Protein AF-E0A205-F1 (afdb_monomer_lite)

pLDDT: mean 87.09, std 11.95, range [38.0, 97.12]

Foldseek 3Di:
DDDQAADADDDPDQLVVVCVVVVHDSVVSCVRHDDDPVVVVVVLLVLLVQLQVCVVVPDDLVVNCVVSVHDSVVSVVSPVVVVVVVVVVVVVVVVVDVVVDD

Organism: Salmonella enteritidis (NCBI:txid149539)

Radius of gyration: 19.98 Å; chains: 1; bounding box: 43×46×45 Å

Secondary structure (DSSP, 8-state):
-----------SS-HHHHHHHHTS-HHHHHHHHPPPHHHHHHHHHHHHHHHHHHHHTT--HHHHHHHHTS-HHHHHHHHHHHHHHHHHHHHHHHHHHHHT--

Structure (mmCIF, N/CA/C/O backbone):
data_AF-E0A205-F1
#
_entry.id   AF-E0A205-F1
#
loop_
_atom_site.group_PDB
_atom_site.id
_atom_site.type_symbol
_atom_site.label_atom_id
_atom_site.label_alt_id
_atom_site.label_comp_id
_atom_site.label_asym_id
_atom_site.label_entity_id
_atom_site.label_seq_id
_atom_site.pdbx_PDB_ins_code
_atom_site.Cartn_x
_atom_site.Cartn_y
_atom_site.Cartn_z
_atom_site.occupancy
_atom_site.B_iso_or_equiv
_atom_site.auth_seq_id
_atom_site.auth_comp_id
_atom_site.auth_asym_id
_atom_site.auth_atom_id
_atom_site.pdbx_PDB_model_num
ATOM 1 N N . MET 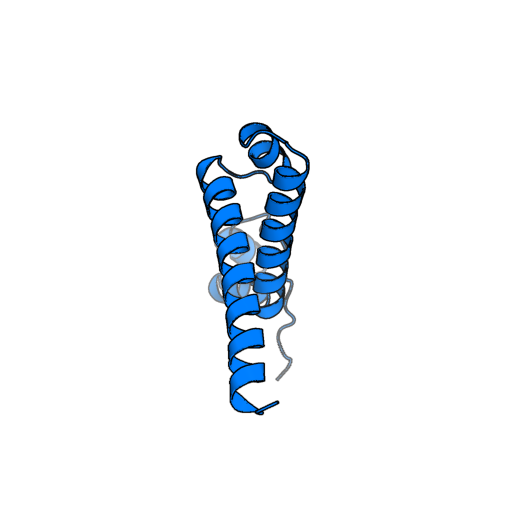A 1 1 ? -30.861 -12.572 13.475 1.00 38.00 1 MET A N 1
ATOM 2 C CA . MET A 1 1 ? -29.817 -11.629 13.937 1.00 38.00 1 MET A CA 1
ATOM 3 C C . MET A 1 1 ? -29.420 -10.754 12.764 1.00 38.00 1 MET A C 1
ATOM 5 O O . MET A 1 1 ? -28.898 -11.286 11.795 1.00 38.00 1 MET A O 1
ATOM 9 N N . SER A 1 2 ? -29.739 -9.458 12.802 1.00 44.38 2 SER A N 1
ATOM 10 C CA . SER A 1 2 ? -29.378 -8.536 11.719 1.00 44.38 2 SER A CA 1
ATOM 11 C C . SER A 1 2 ? -27.853 -8.431 11.635 1.00 44.38 2 SER A C 1
ATOM 13 O O . SER A 1 2 ? -27.194 -8.074 12.615 1.00 44.38 2 SER A O 1
ATOM 15 N N . GLY A 1 3 ? -27.286 -8.846 10.503 1.00 55.94 3 GLY A N 1
ATOM 16 C CA . GLY A 1 3 ? -25.855 -8.766 10.250 1.00 55.94 3 GLY A CA 1
ATOM 17 C C . GLY A 1 3 ? -25.427 -7.304 10.206 1.00 55.94 3 GLY A C 1
ATOM 18 O O . GLY A 1 3 ? -25.939 -6.524 9.411 1.00 55.94 3 GLY A O 1
ATOM 19 N N . ASN A 1 4 ? -24.491 -6.918 11.070 1.00 63.12 4 ASN A N 1
ATOM 20 C CA . ASN A 1 4 ? -23.915 -5.578 11.034 1.00 63.12 4 ASN A CA 1
ATOM 21 C C . ASN A 1 4 ? -23.234 -5.337 9.675 1.00 63.12 4 ASN A C 1
ATOM 23 O O . ASN A 1 4 ? -22.240 -5.996 9.363 1.00 63.12 4 ASN A O 1
ATOM 27 N N . GLN A 1 5 ? -23.750 -4.385 8.897 1.00 64.00 5 GLN A N 1
ATOM 28 C CA . GLN A 1 5 ? -23.198 -4.004 7.596 1.00 64.00 5 GLN A CA 1
ATOM 29 C C . GLN A 1 5 ? -21.823 -3.337 7.755 1.00 64.00 5 GLN A C 1
ATOM 31 O O . GLN A 1 5 ? -21.637 -2.469 8.611 1.00 64.00 5 GLN A O 1
ATOM 36 N N . LYS A 1 6 ? -20.844 -3.748 6.939 1.00 67.75 6 LYS A N 1
ATOM 37 C CA . LYS A 1 6 ? -19.498 -3.155 6.926 1.00 67.75 6 LYS A CA 1
ATOM 38 C C . LYS A 1 6 ? -19.513 -1.820 6.185 1.00 67.75 6 LYS A C 1
ATOM 40 O O . LYS A 1 6 ? -20.161 -1.679 5.156 1.00 67.75 6 LYS A O 1
ATOM 45 N N . ILE A 1 7 ? -18.765 -0.853 6.705 1.00 68.25 7 ILE A N 1
ATOM 46 C CA . ILE A 1 7 ? -18.539 0.458 6.090 1.00 68.25 7 ILE A CA 1
ATOM 47 C C . ILE A 1 7 ? -17.033 0.553 5.862 1.00 68.25 7 ILE A C 1
ATOM 49 O O . ILE A 1 7 ? -16.306 1.178 6.637 1.00 68.25 7 ILE A O 1
ATOM 53 N N . ALA A 1 8 ? -16.544 -0.149 4.843 1.00 63.12 8 ALA A N 1
ATOM 54 C CA . ALA A 1 8 ? -15.125 -0.169 4.534 1.00 63.12 8 ALA A CA 1
ATOM 55 C C . ALA A 1 8 ? -14.705 1.176 3.918 1.00 63.12 8 ALA A C 1
ATOM 57 O O . ALA A 1 8 ? -15.026 1.488 2.775 1.00 63.12 8 ALA A O 1
ATOM 58 N N . ARG A 1 9 ? -14.005 2.006 4.697 1.00 68.25 9 ARG A N 1
ATOM 59 C CA . ARG A 1 9 ? -13.531 3.339 4.284 1.00 68.25 9 ARG A CA 1
ATOM 60 C C . ARG A 1 9 ? -12.176 3.658 4.897 1.00 68.25 9 ARG A C 1
ATOM 62 O O . ARG A 1 9 ? -11.832 3.134 5.959 1.00 68.25 9 ARG A O 1
ATOM 69 N N . GLU A 1 10 ? -11.428 4.563 4.269 1.00 66.56 10 GLU A N 1
ATOM 70 C CA . GLU A 1 10 ? -10.248 5.145 4.910 1.00 66.56 10 GLU A CA 1
ATOM 71 C C . GLU A 1 10 ? -10.649 5.886 6.197 1.00 66.56 10 GLU A C 1
ATOM 73 O O . GLU A 1 10 ? -11.726 6.488 6.313 1.00 66.56 10 GLU A O 1
ATOM 78 N N . ARG A 1 11 ? -9.810 5.737 7.228 1.00 71.75 11 ARG A N 1
ATOM 79 C CA . ARG A 1 11 ? -10.119 6.184 8.587 1.00 71.75 11 ARG A CA 1
ATOM 80 C C . ARG A 1 11 ? -9.841 7.674 8.705 1.00 71.75 11 ARG A C 1
ATOM 82 O O . ARG A 1 11 ? -8.702 8.070 8.901 1.00 71.75 11 ARG A O 1
ATOM 89 N N . ASN A 1 12 ? -10.900 8.473 8.685 1.00 81.94 12 ASN A N 1
ATOM 90 C CA . ASN A 1 12 ? -10.786 9.921 8.894 1.00 81.94 12 ASN A CA 1
ATOM 91 C C . ASN A 1 12 ? -10.661 10.303 10.380 1.00 81.94 12 ASN A C 1
ATOM 93 O O . ASN A 1 12 ? -10.397 11.454 10.697 1.00 81.94 12 ASN A O 1
ATOM 97 N N . MET A 1 13 ? -10.912 9.362 11.294 1.00 86.81 13 MET A N 1
ATOM 98 C CA . MET A 1 13 ? -10.843 9.570 12.743 1.00 86.81 13 MET A CA 1
ATOM 99 C C . MET A 1 13 ? -10.446 8.278 13.458 1.00 86.81 13 MET A C 1
ATOM 101 O O . MET A 1 13 ? -10.559 7.167 12.912 1.00 86.81 13 MET A O 1
ATOM 105 N N . THR A 1 14 ? -9.995 8.398 14.703 1.00 90.31 14 THR A N 1
ATOM 106 C CA . THR A 1 14 ? -9.600 7.234 15.498 1.00 90.31 14 THR A CA 1
ATOM 107 C C . THR A 1 14 ? -10.818 6.394 15.901 1.00 90.31 14 THR A C 1
ATOM 109 O O . THR A 1 14 ? -11.955 6.862 15.958 1.00 90.31 14 THR A O 1
ATOM 112 N N . ALA A 1 15 ? -10.601 5.113 16.234 1.00 90.31 15 ALA A N 1
ATOM 113 C CA . ALA A 1 15 ? -11.700 4.263 16.718 1.00 90.31 15 ALA A CA 1
ATOM 114 C C . ALA A 1 15 ? -12.280 4.746 18.054 1.00 90.31 15 ALA A C 1
ATOM 116 O O . ALA A 1 15 ? -13.443 4.467 18.324 1.00 90.31 15 ALA A O 1
ATOM 117 N N . ARG A 1 16 ? -11.484 5.422 18.895 1.00 91.56 16 ARG A N 1
ATOM 118 C CA . ARG A 1 16 ? -11.949 5.949 20.187 1.00 91.56 16 ARG A CA 1
ATOM 119 C C . ARG A 1 16 ? -12.876 7.146 19.991 1.00 91.56 16 ARG A C 1
ATOM 121 O O . ARG A 1 16 ? -13.909 7.215 20.643 1.00 91.56 16 ARG A O 1
ATOM 128 N N . GLU A 1 17 ? -12.544 8.046 19.073 1.00 92.12 17 GLU A N 1
ATOM 129 C CA . GLU A 1 17 ? -13.396 9.195 18.739 1.00 92.12 17 GLU A CA 1
ATOM 130 C C . GLU A 1 17 ? -14.692 8.749 18.064 1.00 92.12 17 GLU A C 1
ATOM 132 O O . GLU A 1 17 ? -15.777 9.136 18.491 1.00 92.12 17 GLU A O 1
ATOM 137 N N . ALA A 1 18 ? -14.595 7.855 17.075 1.00 90.19 18 ALA A N 1
ATOM 138 C CA . ALA A 1 18 ? -15.767 7.272 16.431 1.00 90.19 18 ALA A CA 1
ATOM 139 C C . ALA A 1 18 ? -16.663 6.538 17.443 1.00 90.19 18 ALA A C 1
ATOM 141 O O . ALA A 1 18 ? -17.879 6.687 17.416 1.00 90.19 18 ALA A O 1
ATOM 142 N N . ALA A 1 19 ? -16.076 5.789 18.380 1.00 92.50 19 ALA A N 1
ATOM 143 C CA . ALA A 1 19 ? -16.821 5.125 19.447 1.00 92.50 19 ALA A CA 1
ATOM 144 C C . ALA A 1 19 ? -17.649 6.111 20.286 1.00 92.50 19 ALA A C 1
ATOM 146 O O . ALA A 1 19 ? -18.834 5.862 20.504 1.0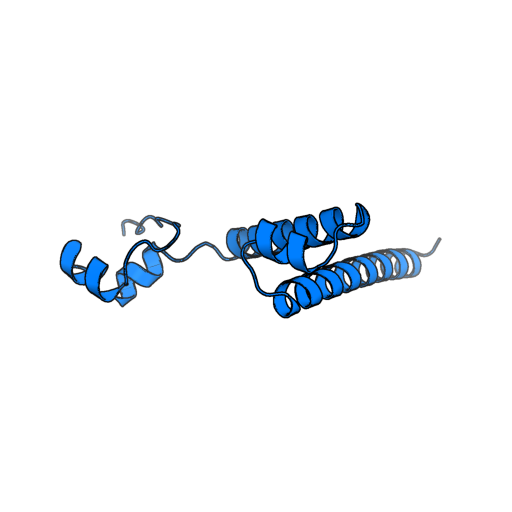0 92.50 19 ALA A O 1
ATOM 147 N N . LYS A 1 20 ? -17.054 7.244 20.691 1.00 92.75 20 LYS A N 1
ATOM 148 C CA . LYS A 1 20 ? -17.758 8.315 21.414 1.00 92.75 20 LYS A CA 1
ATOM 149 C C . LYS A 1 20 ? -18.890 8.915 20.578 1.00 92.75 20 LYS A C 1
ATOM 151 O O . LYS A 1 20 ? -19.988 9.087 21.088 1.00 92.75 20 LYS A O 1
ATOM 156 N N . LYS A 1 21 ? -18.643 9.184 19.291 1.00 89.94 21 LYS A N 1
ATOM 157 C CA . LYS A 1 21 ? -19.624 9.809 18.390 1.00 89.94 21 LYS A CA 1
ATOM 158 C C . LYS A 1 21 ? -20.819 8.905 18.072 1.00 89.94 21 LYS A C 1
ATOM 160 O O . LYS A 1 21 ? -21.940 9.387 17.983 1.00 89.94 21 LYS A O 1
ATOM 165 N N . PHE A 1 22 ? -20.580 7.609 17.882 1.00 87.31 22 PHE A N 1
ATOM 166 C CA . PHE A 1 22 ? -21.604 6.646 17.462 1.00 87.31 22 PHE A CA 1
ATOM 167 C C . PHE A 1 22 ? -22.192 5.825 18.621 1.00 87.31 22 PHE A C 1
ATOM 169 O O . PHE A 1 22 ? -23.033 4.960 18.383 1.00 87.31 22 PHE A O 1
ATOM 176 N N . GLY A 1 23 ? -21.735 6.039 19.862 1.00 90.81 23 GLY A N 1
ATOM 177 C CA . GLY A 1 23 ? -22.208 5.295 21.035 1.00 90.81 23 GLY A CA 1
ATOM 178 C C . GLY A 1 23 ? -21.928 3.788 20.958 1.00 90.81 23 GL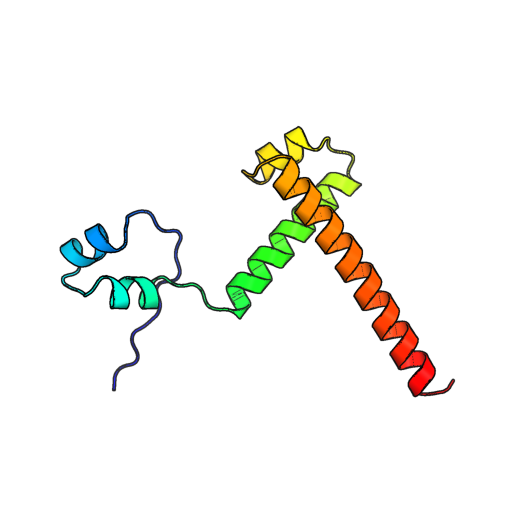Y A C 1
ATOM 179 O O . GLY A 1 23 ? -22.728 2.975 21.417 1.00 90.81 23 GLY A O 1
ATOM 180 N N . LYS A 1 24 ? -20.820 3.381 20.324 1.00 91.06 24 LYS A N 1
ATOM 181 C CA . LYS A 1 24 ? -20.432 1.966 20.153 1.00 91.06 24 LYS A CA 1
ATOM 182 C C . LYS A 1 24 ? -19.057 1.702 20.744 1.00 91.06 24 LYS A C 1
ATOM 184 O O . LYS A 1 24 ? -18.235 2.601 20.859 1.00 91.06 24 LYS A O 1
ATOM 189 N N . SER A 1 25 ? -18.758 0.438 21.047 1.00 93.62 25 SER A N 1
ATOM 190 C CA . SER A 1 25 ? -17.418 0.071 21.516 1.00 93.62 25 SER A CA 1
ATOM 191 C C . SER A 1 25 ? -16.352 0.305 20.424 1.00 93.62 25 SER A C 1
ATOM 193 O O . SER A 1 25 ? -16.610 0.042 19.241 1.00 93.62 25 SER A O 1
ATOM 195 N N . PRO A 1 26 ? -15.107 0.688 20.780 1.00 93.31 26 PRO A N 1
ATOM 196 C CA . PRO A 1 26 ? -14.011 0.802 19.813 1.00 93.31 26 PRO A CA 1
ATOM 197 C C . PRO A 1 26 ? -13.721 -0.500 19.049 1.00 93.31 26 PRO A C 1
ATOM 199 O O . PRO A 1 26 ? -13.184 -0.458 17.941 1.00 93.31 26 PRO A O 1
ATOM 202 N N . ARG A 1 27 ? -14.038 -1.664 19.639 1.00 92.88 27 ARG A N 1
ATOM 203 C CA . ARG A 1 27 ? -13.901 -2.981 18.996 1.00 92.88 27 ARG A CA 1
ATOM 204 C C . ARG A 1 27 ? -14.938 -3.162 17.887 1.00 92.88 27 ARG A C 1
ATOM 206 O O . ARG A 1 27 ? -14.585 -3.637 16.811 1.00 92.88 27 ARG A O 1
ATOM 213 N N . THR A 1 28 ? -16.176 -2.732 18.122 1.00 91.75 28 THR A N 1
ATOM 214 C CA . THR A 1 28 ? -17.252 -2.755 17.122 1.00 91.75 28 THR A CA 1
ATOM 215 C C . THR A 1 28 ? -16.912 -1.849 15.944 1.00 91.75 28 THR A C 1
ATOM 217 O O . THR A 1 28 ? -16.966 -2.301 14.806 1.00 91.75 28 THR A O 1
ATOM 220 N N . ILE A 1 29 ? -16.461 -0.617 16.203 1.00 90.88 29 ILE A N 1
ATOM 221 C CA . ILE A 1 29 ? -16.050 0.314 15.140 1.00 90.88 29 ILE A CA 1
ATOM 222 C C . ILE A 1 29 ? -14.928 -0.279 14.279 1.00 90.88 29 ILE A C 1
ATOM 224 O O . ILE A 1 29 ? -15.003 -0.231 13.056 1.00 90.88 29 ILE A O 1
ATOM 228 N N . ARG A 1 30 ? -13.906 -0.893 14.894 1.00 90.44 30 ARG A N 1
ATOM 229 C CA . ARG A 1 30 ? -12.827 -1.563 14.147 1.00 90.44 30 ARG A CA 1
ATOM 230 C C . ARG A 1 30 ? -13.352 -2.657 13.220 1.00 90.44 30 ARG A C 1
ATOM 232 O O . ARG A 1 30 ? -12.905 -2.725 12.084 1.00 90.44 30 ARG A O 1
ATOM 239 N N . ARG A 1 31 ? -14.295 -3.479 13.687 1.00 88.75 31 ARG A N 1
ATOM 240 C CA . ARG A 1 31 ? -14.903 -4.545 12.875 1.00 88.75 31 ARG A CA 1
ATOM 241 C C . ARG A 1 31 ? -15.726 -3.987 11.710 1.00 88.75 31 ARG A C 1
ATOM 243 O O . ARG A 1 31 ? -15.683 -4.564 10.635 1.00 88.75 31 ARG A O 1
ATOM 250 N N . LEU A 1 32 ? -16.458 -2.896 11.930 1.00 86.62 32 LEU A N 1
ATOM 251 C CA . LEU A 1 32 ? -17.290 -2.264 10.902 1.00 86.62 32 LEU A CA 1
ATOM 252 C C . LEU A 1 32 ? -16.458 -1.585 9.810 1.00 86.62 32 LEU A C 1
ATOM 254 O O . LEU A 1 32 ? -16.844 -1.619 8.650 1.00 86.62 32 LEU A O 1
ATOM 258 N N . VAL A 1 33 ? -15.341 -0.959 10.190 1.00 86.06 33 VAL A N 1
ATOM 259 C CA . VAL A 1 33 ? -14.496 -0.171 9.277 1.00 86.06 33 VAL A CA 1
ATOM 260 C C . VAL A 1 33 ? -13.449 -1.022 8.555 1.00 86.06 33 VAL A C 1
ATOM 262 O O . VAL A 1 33 ? -12.932 -0.610 7.519 1.00 86.06 33 VAL A O 1
ATOM 265 N N . ALA A 1 34 ? -13.099 -2.189 9.101 1.00 85.81 34 ALA A N 1
ATOM 266 C CA . ALA A 1 34 ? -12.137 -3.086 8.475 1.00 85.81 34 ALA A CA 1
ATOM 267 C C . ALA A 1 34 ? -12.591 -3.483 7.063 1.00 85.81 34 ALA A C 1
ATOM 269 O O . ALA A 1 34 ? -13.723 -3.924 6.868 1.00 85.81 34 ALA A O 1
ATOM 270 N N . LEU A 1 35 ? -11.674 -3.337 6.107 1.00 84.50 35 LEU A N 1
ATOM 271 C CA . LEU A 1 35 ? -11.840 -3.809 4.738 1.00 84.50 35 LEU A CA 1
ATOM 272 C C . LEU A 1 35 ? -11.882 -5.340 4.716 1.00 84.50 35 LEU A C 1
ATOM 274 O O . LEU A 1 35 ? -11.228 -5.993 5.538 1.00 84.50 35 LEU A O 1
ATOM 278 N N . ASP A 1 36 ? -12.614 -5.901 3.759 1.00 88.50 36 ASP A N 1
ATOM 279 C CA . ASP A 1 36 ? -12.588 -7.337 3.524 1.00 88.50 36 ASP A CA 1
ATOM 280 C C . ASP A 1 36 ? -11.212 -7.812 3.059 1.00 88.50 36 ASP A C 1
ATOM 282 O O . ASP A 1 36 ? -10.415 -7.064 2.483 1.00 88.50 36 ASP A O 1
ATOM 286 N N . ARG A 1 37 ? -10.907 -9.078 3.368 1.00 88.56 37 ARG A N 1
ATOM 287 C CA . ARG A 1 37 ? -9.584 -9.653 3.113 1.00 88.56 37 ARG A CA 1
ATOM 288 C C . ARG A 1 37 ? -9.249 -9.624 1.624 1.00 88.56 37 ARG A C 1
ATOM 290 O O . ARG A 1 37 ? -8.136 -9.232 1.272 1.00 88.56 37 ARG A O 1
ATOM 297 N N . ASP A 1 38 ? -10.209 -9.993 0.790 1.00 90.56 38 ASP A N 1
ATOM 298 C CA . ASP A 1 38 ? -10.027 -10.099 -0.657 1.00 90.56 38 ASP A CA 1
ATOM 299 C C . ASP A 1 38 ? -9.852 -8.718 -1.289 1.00 90.56 38 ASP A C 1
ATOM 301 O O . ASP A 1 38 ? -8.925 -8.496 -2.067 1.00 90.56 38 ASP A O 1
ATOM 305 N N . GLU A 1 39 ? -10.655 -7.739 -0.865 1.00 90.12 39 GLU A N 1
ATOM 306 C CA . GLU A 1 39 ? -10.513 -6.347 -1.299 1.00 90.12 39 GLU A CA 1
ATOM 307 C C . GLU A 1 39 ? -9.169 -5.739 -0.873 1.00 90.12 39 GLU A C 1
ATOM 309 O O . GLU A 1 39 ? -8.535 -5.014 -1.644 1.00 90.12 39 GLU A O 1
ATOM 314 N N . TYR A 1 40 ? -8.695 -6.052 0.339 1.00 88.88 40 TYR A N 1
ATOM 315 C CA . TYR A 1 40 ? -7.374 -5.630 0.807 1.00 88.88 40 TYR A CA 1
ATOM 316 C C . TYR A 1 40 ? -6.258 -6.203 -0.067 1.00 88.88 40 TYR A C 1
ATOM 318 O O . TYR A 1 40 ? -5.341 -5.475 -0.456 1.00 88.88 40 TYR A O 1
ATOM 326 N N . LEU A 1 41 ? -6.335 -7.498 -0.380 1.00 92.00 41 LEU A N 1
ATOM 327 C CA . LEU A 1 41 ? -5.360 -8.171 -1.233 1.00 92.00 41 LEU A CA 1
ATOM 328 C C . LEU A 1 41 ? -5.356 -7.594 -2.646 1.00 92.00 41 LEU A C 1
ATOM 330 O O . LEU A 1 41 ? -4.281 -7.300 -3.167 1.00 92.00 41 LEU A O 1
ATOM 334 N N . LYS A 1 42 ? -6.538 -7.354 -3.222 1.00 93.62 42 LYS A N 1
ATOM 335 C CA . LYS A 1 42 ? -6.679 -6.728 -4.537 1.00 93.62 42 LYS A CA 1
ATOM 336 C C . LYS A 1 42 ? -6.036 -5.343 -4.563 1.00 93.62 42 LYS A C 1
ATOM 338 O O . LYS A 1 42 ? -5.143 -5.106 -5.366 1.00 93.62 42 LYS A O 1
ATOM 343 N N . ARG A 1 43 ? -6.365 -4.470 -3.602 1.00 91.56 43 ARG A N 1
ATOM 344 C CA . ARG A 1 43 ? -5.760 -3.129 -3.505 1.00 91.56 43 ARG A CA 1
ATOM 345 C C . ARG A 1 43 ? -4.235 -3.184 -3.366 1.00 91.56 43 ARG A C 1
ATOM 347 O O . ARG A 1 43 ? -3.532 -2.337 -3.916 1.00 91.56 43 ARG A O 1
ATOM 354 N N . ALA A 1 44 ? -3.710 -4.155 -2.619 1.00 92.81 44 ALA A N 1
ATOM 355 C CA . ALA A 1 44 ? -2.270 -4.351 -2.481 1.00 92.81 44 ALA A CA 1
ATOM 356 C C . ALA A 1 44 ? -1.620 -4.838 -3.789 1.00 92.81 44 ALA A C 1
ATOM 358 O O . ALA A 1 44 ? -0.522 -4.391 -4.126 1.00 92.81 44 ALA A O 1
ATOM 359 N N . ALA A 1 45 ? -2.282 -5.723 -4.538 1.00 94.75 45 ALA A N 1
ATOM 360 C CA . ALA A 1 45 ? -1.842 -6.151 -5.863 1.00 94.75 45 ALA A CA 1
ATOM 361 C C . ALA A 1 45 ? -1.856 -4.984 -6.861 1.00 94.75 45 ALA A C 1
ATOM 363 O O . ALA A 1 45 ? -0.824 -4.713 -7.470 1.00 94.75 45 ALA A O 1
ATOM 364 N N . ASP A 1 46 ? -2.947 -4.218 -6.923 1.00 95.25 46 ASP A N 1
ATOM 365 C CA . ASP A 1 46 ? -3.087 -3.046 -7.797 1.00 95.25 46 ASP A CA 1
ATOM 366 C C . ASP A 1 46 ? -1.996 -2.003 -7.515 1.00 95.25 46 ASP A C 1
ATOM 368 O O . ASP A 1 46 ? -1.378 -1.449 -8.425 1.00 95.25 46 ASP A O 1
ATOM 372 N N . LYS A 1 47 ? -1.692 -1.765 -6.232 1.00 94.50 47 LYS A N 1
ATOM 373 C CA . LYS A 1 47 ? -0.623 -0.845 -5.823 1.00 94.50 47 LYS A CA 1
ATOM 374 C C . LYS A 1 47 ? 0.751 -1.307 -6.311 1.00 94.50 47 LYS A C 1
ATOM 376 O O . LYS A 1 47 ? 1.544 -0.484 -6.765 1.00 94.50 47 LYS A O 1
ATOM 381 N N . ARG A 1 48 ? 1.036 -2.609 -6.218 1.00 95.88 48 ARG A N 1
ATO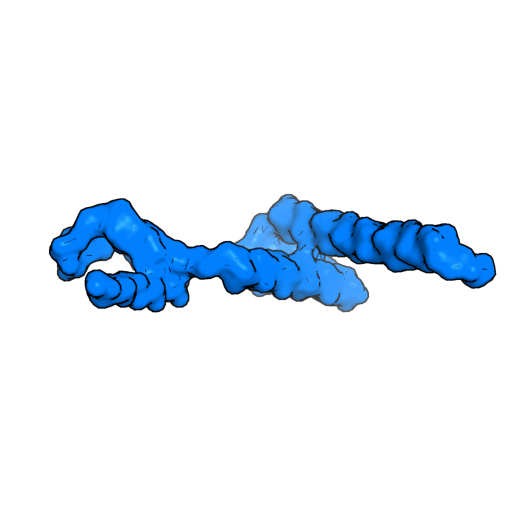M 382 C CA . ARG A 1 48 ? 2.295 -3.202 -6.695 1.00 95.88 48 ARG A CA 1
ATOM 383 C C . ARG A 1 48 ? 2.384 -3.190 -8.216 1.00 95.88 48 ARG A C 1
ATOM 385 O O . ARG A 1 48 ? 3.449 -2.872 -8.737 1.00 95.88 48 ARG A O 1
ATOM 392 N N . GLN A 1 49 ? 1.276 -3.452 -8.907 1.00 96.50 49 GLN A N 1
ATOM 393 C CA . GLN A 1 49 ? 1.195 -3.342 -10.360 1.00 96.50 49 GLN A CA 1
ATOM 394 C C . GLN A 1 49 ? 1.503 -1.914 -10.811 1.00 96.50 49 GLN A C 1
ATOM 396 O O . GLN A 1 49 ? 2.411 -1.717 -11.605 1.00 96.50 49 GLN A O 1
ATOM 401 N N . LYS A 1 50 ? 0.876 -0.905 -10.195 1.00 96.06 50 LYS A N 1
ATOM 402 C CA . LYS A 1 50 ? 1.144 0.505 -10.510 1.00 96.06 50 LYS A CA 1
ATOM 403 C C . LYS A 1 50 ? 2.624 0.875 -10.346 1.00 96.06 50 LYS A C 1
ATOM 405 O O . LYS A 1 50 ? 3.181 1.587 -11.175 1.00 96.06 50 LYS A O 1
ATOM 410 N N . VAL A 1 51 ? 3.265 0.410 -9.268 1.00 96.81 51 VAL A N 1
ATOM 411 C CA . VAL A 1 51 ? 4.709 0.610 -9.036 1.00 96.81 51 VAL A CA 1
ATOM 412 C C . VAL A 1 51 ? 5.543 -0.055 -10.129 1.00 96.81 51 VAL A C 1
ATOM 414 O O . VAL A 1 51 ? 6.504 0.546 -10.604 1.00 96.81 51 VAL A O 1
ATOM 417 N N . TYR A 1 52 ? 5.188 -1.280 -10.512 1.00 96.94 52 TYR A N 1
ATOM 418 C CA . TYR A 1 52 ? 5.859 -2.009 -11.579 1.00 96.94 52 TYR A CA 1
ATOM 419 C C . TYR A 1 52 ? 5.734 -1.275 -12.918 1.00 96.94 52 TYR A C 1
ATOM 421 O O . TYR A 1 52 ? 6.753 -1.005 -13.542 1.00 96.94 52 TYR A O 1
ATOM 429 N N . ASP A 1 53 ? 4.529 -0.849 -13.296 1.00 96.38 53 ASP A N 1
ATOM 430 C CA . ASP A 1 53 ? 4.273 -0.142 -14.556 1.00 96.38 53 ASP A CA 1
ATOM 431 C C . ASP A 1 53 ? 5.058 1.172 -14.639 1.00 96.38 53 ASP A C 1
ATOM 433 O O . ASP A 1 53 ? 5.745 1.422 -15.627 1.00 96.38 53 ASP A O 1
ATOM 437 N N . MET A 1 54 ? 5.044 1.975 -13.567 1.00 95.44 54 MET A N 1
ATOM 438 C CA . MET A 1 54 ? 5.831 3.215 -13.507 1.00 95.44 54 MET A CA 1
ATOM 439 C C . MET A 1 54 ? 7.341 2.953 -13.543 1.00 95.44 54 MET A C 1
ATOM 441 O O . MET A 1 54 ? 8.119 3.790 -14.003 1.00 95.44 54 MET A O 1
ATOM 445 N N . ARG A 1 55 ? 7.790 1.793 -13.049 1.00 94.81 55 ARG A N 1
ATOM 446 C CA . ARG A 1 55 ? 9.200 1.423 -13.153 1.00 94.81 55 ARG A CA 1
ATOM 447 C C . ARG A 1 55 ? 9.562 1.006 -14.575 1.00 94.81 55 ARG A C 1
ATOM 449 O O . ARG A 1 55 ? 10.629 1.388 -15.048 1.00 94.81 55 ARG A O 1
ATOM 456 N N . MET A 1 56 ? 8.680 0.270 -15.245 1.00 94.69 56 MET A N 1
ATOM 457 C CA . MET A 1 56 ? 8.846 -0.133 -16.642 1.00 94.69 56 MET A CA 1
ATOM 458 C C . MET A 1 56 ? 8.801 1.063 -17.598 1.00 94.69 56 MET A C 1
ATOM 460 O O . MET A 1 56 ? 9.519 1.059 -18.592 1.00 94.69 56 MET A O 1
ATOM 464 N N . SER A 1 57 ? 8.052 2.120 -17.269 1.00 93.81 57 SER A N 1
ATOM 465 C CA . SER A 1 57 ? 8.075 3.388 -18.011 1.00 93.81 57 SER A CA 1
ATOM 466 C C . SER A 1 57 ? 9.331 4.237 -17.763 1.00 93.81 57 SER A C 1
ATOM 468 O O . SER A 1 57 ? 9.447 5.325 -18.318 1.00 93.81 57 SER A O 1
ATOM 470 N N . GLY A 1 58 ? 10.269 3.773 -16.929 1.00 95.00 58 GLY A N 1
ATOM 471 C CA . GLY A 1 58 ? 11.557 4.430 -16.695 1.00 95.00 58 GLY A CA 1
ATOM 472 C C . GLY A 1 58 ? 11.567 5.498 -15.598 1.00 95.00 58 GLY A C 1
ATOM 473 O O . GLY A 1 58 ? 12.586 6.167 -15.431 1.00 95.00 58 GLY A O 1
ATOM 474 N N . CYS A 1 59 ? 10.495 5.657 -14.812 1.00 93.88 59 CYS A N 1
ATOM 475 C CA . CYS A 1 59 ? 10.467 6.667 -13.752 1.00 93.88 59 CYS A CA 1
ATOM 476 C C . CYS A 1 59 ? 11.489 6.355 -12.631 1.00 93.88 59 CYS A C 1
ATOM 478 O O . CYS A 1 59 ? 11.680 5.187 -12.240 1.00 93.88 59 CYS A O 1
ATOM 480 N N . PRO A 1 60 ? 12.146 7.382 -12.058 1.00 95.88 60 PRO A N 1
ATOM 481 C CA . PRO A 1 60 ? 12.998 7.222 -10.889 1.00 95.88 60 PRO A CA 1
ATOM 482 C C . PRO A 1 60 ? 12.160 6.906 -9.642 1.00 95.88 60 PRO A C 1
ATOM 484 O O . PRO A 1 60 ? 11.001 7.298 -9.509 1.00 95.88 60 PRO A O 1
ATOM 487 N N . TRP A 1 61 ? 12.763 6.202 -8.685 1.00 94.38 61 TRP A N 1
ATOM 488 C CA . TRP A 1 61 ? 12.074 5.720 -7.483 1.00 94.38 61 TRP A CA 1
ATOM 489 C C . TRP A 1 61 ? 11.429 6.828 -6.644 1.00 94.38 61 TRP A C 1
ATOM 491 O O . TRP A 1 61 ? 10.368 6.602 -6.062 1.00 94.38 61 TRP A O 1
ATOM 501 N N . ASP A 1 62 ? 12.033 8.015 -6.601 1.00 95.31 62 ASP A N 1
ATOM 502 C CA . ASP A 1 62 ? 11.522 9.150 -5.829 1.00 95.31 62 ASP A CA 1
ATOM 503 C C . ASP A 1 62 ? 10.208 9.698 -6.395 1.00 95.31 62 ASP A C 1
ATOM 505 O O . ASP A 1 62 ? 9.303 10.065 -5.643 1.00 95.31 62 ASP A O 1
ATOM 509 N N . GLU A 1 63 ? 10.059 9.707 -7.719 1.00 95.19 63 GLU A N 1
ATOM 510 C CA . GLU A 1 63 ? 8.814 10.110 -8.378 1.00 95.19 63 GLU A CA 1
ATOM 511 C C . GLU A 1 63 ? 7.714 9.076 -8.152 1.00 95.19 63 GLU A C 1
ATOM 513 O O . GLU A 1 63 ? 6.588 9.429 -7.797 1.00 95.19 63 GLU A O 1
ATOM 518 N N . ILE A 1 64 ? 8.059 7.789 -8.248 1.00 95.31 64 ILE A N 1
ATOM 519 C CA . ILE A 1 64 ? 7.132 6.688 -7.963 1.00 95.31 64 ILE A CA 1
ATOM 520 C C . ILE A 1 64 ? 6.662 6.759 -6.500 1.00 95.31 64 ILE A C 1
ATOM 522 O O . ILE A 1 64 ? 5.472 6.603 -6.215 1.00 95.31 64 ILE A O 1
ATOM 526 N N . ALA A 1 65 ? 7.566 7.057 -5.562 1.00 95.75 65 ALA A N 1
ATOM 527 C CA . ALA A 1 65 ? 7.253 7.242 -4.146 1.00 95.75 65 ALA A CA 1
ATOM 528 C C . ALA A 1 65 ? 6.258 8.386 -3.912 1.00 95.75 65 ALA A C 1
ATOM 530 O O . ALA A 1 65 ? 5.262 8.195 -3.205 1.00 95.75 65 ALA A O 1
ATOM 531 N N . LYS A 1 66 ? 6.461 9.533 -4.573 1.00 95.44 66 LYS A N 1
ATOM 532 C CA . LYS A 1 66 ? 5.522 10.666 -4.541 1.00 95.44 66 LYS A CA 1
ATOM 533 C C . LYS A 1 66 ? 4.160 10.290 -5.135 1.00 95.44 66 LYS A C 1
ATOM 535 O O . LYS A 1 66 ? 3.135 10.529 -4.498 1.00 95.44 66 LYS A O 1
ATOM 540 N N . ALA A 1 67 ? 4.133 9.628 -6.293 1.00 93.75 67 ALA A N 1
ATOM 541 C CA . ALA A 1 67 ? 2.900 9.230 -6.979 1.00 93.75 67 ALA A CA 1
ATOM 542 C C . ALA A 1 67 ? 2.062 8.206 -6.188 1.00 93.75 67 ALA A C 1
ATOM 544 O O . ALA A 1 67 ? 0.829 8.212 -6.240 1.00 93.75 67 ALA A O 1
ATOM 545 N N . VAL A 1 68 ? 2.723 7.315 -5.446 1.00 92.12 68 VAL A N 1
ATOM 546 C CA . VAL A 1 68 ? 2.093 6.249 -4.644 1.00 92.12 68 VAL A CA 1
ATOM 547 C C . VAL A 1 68 ? 1.865 6.681 -3.188 1.00 92.12 68 VAL A C 1
ATOM 549 O O . VAL A 1 68 ? 1.246 5.943 -2.414 1.00 92.12 68 VAL A O 1
ATOM 552 N N . LYS A 1 69 ? 2.328 7.884 -2.814 1.00 93.12 69 LYS A N 1
ATOM 553 C CA . LYS A 1 69 ? 2.304 8.427 -1.447 1.00 93.12 69 LYS A CA 1
ATOM 554 C C . LYS A 1 69 ? 2.923 7.446 -0.444 1.00 93.12 69 LYS A C 1
ATOM 556 O O . LYS A 1 69 ? 2.322 7.093 0.570 1.00 93.12 69 LYS A O 1
ATOM 561 N N . SER A 1 70 ? 4.105 6.928 -0.769 1.00 93.50 70 SER A N 1
ATOM 562 C CA . SER A 1 70 ? 4.845 5.984 0.075 1.00 93.50 70 SER A CA 1
ATOM 563 C C . SER A 1 70 ? 6.322 6.361 0.156 1.00 93.50 70 SER A C 1
ATOM 565 O O . SER A 1 70 ? 6.753 7.335 -0.448 1.00 93.50 70 SER A O 1
ATOM 567 N N . THR A 1 71 ? 7.102 5.612 0.933 1.00 96.06 71 THR A N 1
ATOM 568 C CA . THR A 1 71 ? 8.544 5.848 1.078 1.00 96.06 71 THR A CA 1
ATOM 569 C C . THR A 1 71 ? 9.331 5.150 -0.029 1.00 96.06 71 THR A C 1
ATOM 571 O O . THR A 1 71 ? 8.886 4.137 -0.573 1.00 96.06 71 THR A O 1
ATOM 574 N N . TYR A 1 72 ? 10.535 5.649 -0.318 1.00 96.00 72 TYR A N 1
ATOM 575 C CA . TYR A 1 72 ? 11.457 5.063 -1.298 1.00 96.00 72 TYR A CA 1
ATOM 576 C C . TYR A 1 72 ? 11.634 3.546 -1.105 1.00 96.00 72 TYR A C 1
ATOM 578 O O . TYR A 1 72 ? 11.390 2.748 -2.012 1.00 96.00 72 TYR A O 1
ATOM 586 N N . HIS A 1 73 ? 11.990 3.122 0.113 1.00 96.31 73 HIS A N 1
ATOM 587 C CA . HIS A 1 73 ? 12.236 1.708 0.414 1.00 96.31 73 HIS A CA 1
ATOM 588 C C . HIS A 1 73 ? 10.972 0.850 0.294 1.00 96.31 73 HIS A C 1
ATOM 590 O O . HIS A 1 73 ? 11.045 -0.298 -0.146 1.00 96.31 73 HIS A O 1
ATOM 596 N N . SER A 1 74 ? 9.812 1.413 0.642 1.00 95.19 74 SER A N 1
ATOM 597 C CA . SER A 1 74 ? 8.515 0.749 0.503 1.00 95.19 74 SER A CA 1
ATOM 598 C C . SER A 1 74 ? 8.202 0.463 -0.966 1.00 95.19 74 SER A C 1
ATOM 600 O O . SER A 1 74 ? 7.905 -0.677 -1.318 1.00 95.19 74 SER A O 1
ATOM 602 N N . VAL A 1 75 ? 8.371 1.454 -1.845 1.00 96.56 75 VAL A N 1
ATOM 603 C CA . VAL A 1 75 ? 8.178 1.286 -3.294 1.00 96.56 75 VAL A CA 1
ATOM 604 C C . VAL A 1 75 ? 9.147 0.259 -3.877 1.00 96.56 75 VAL A C 1
ATOM 606 O O . VAL A 1 75 ? 8.736 -0.622 -4.630 1.00 96.56 75 VAL A O 1
ATOM 609 N N . ARG A 1 76 ? 10.423 0.308 -3.483 1.00 96.50 76 ARG A N 1
ATOM 610 C CA . ARG A 1 76 ? 11.422 -0.670 -3.934 1.00 96.50 76 ARG A CA 1
ATOM 611 C C . ARG A 1 76 ? 11.050 -2.098 -3.518 1.00 96.50 76 ARG A C 1
ATOM 613 O O . ARG A 1 76 ? 11.148 -3.019 -4.323 1.00 96.50 76 ARG A O 1
ATOM 620 N N . SER A 1 77 ? 10.581 -2.281 -2.283 1.00 97.12 77 SER A N 1
ATOM 621 C CA . SER A 1 77 ? 10.077 -3.573 -1.798 1.00 97.12 77 SER A CA 1
ATOM 622 C C . SER A 1 77 ? 8.849 -4.041 -2.591 1.00 97.12 77 SER A C 1
ATOM 624 O O . SER 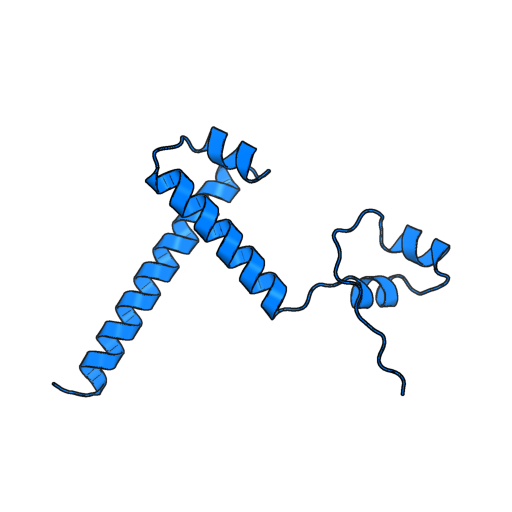A 1 77 ? 8.803 -5.193 -3.017 1.00 97.12 77 SER A O 1
ATOM 626 N N . MET A 1 78 ? 7.894 -3.144 -2.868 1.00 96.25 78 MET A N 1
ATOM 627 C CA . MET A 1 78 ? 6.701 -3.439 -3.679 1.00 96.25 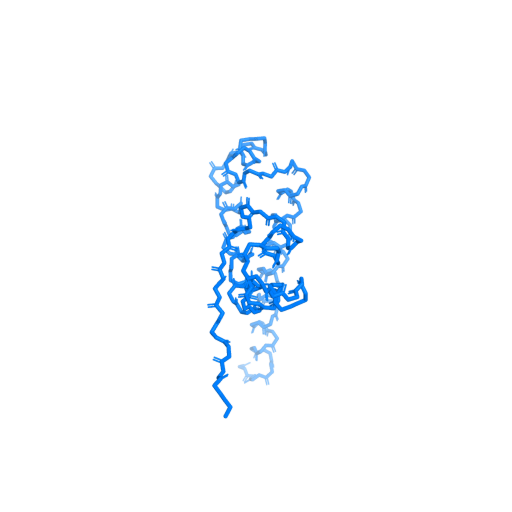78 MET A CA 1
ATOM 628 C C . MET A 1 78 ? 7.057 -3.934 -5.084 1.00 96.25 78 MET A C 1
ATOM 630 O O . MET A 1 78 ? 6.455 -4.897 -5.557 1.00 96.25 78 MET A O 1
ATOM 634 N N . TYR A 1 79 ? 8.053 -3.317 -5.724 1.00 96.94 79 TYR A N 1
ATOM 635 C CA . TYR A 1 79 ? 8.544 -3.743 -7.033 1.00 96.94 79 TYR A CA 1
ATOM 636 C C . TYR A 1 79 ? 9.090 -5.177 -7.000 1.00 96.94 79 TYR A C 1
ATOM 638 O O . TYR A 1 79 ? 8.638 -6.027 -7.763 1.00 96.94 79 TYR A O 1
ATOM 646 N N . TYR A 1 80 ? 10.016 -5.481 -6.084 1.00 96.50 80 TYR A N 1
ATOM 647 C CA . TYR A 1 80 ? 10.608 -6.822 -6.009 1.00 96.50 80 TYR A CA 1
ATOM 648 C C . TYR A 1 80 ? 9.601 -7.902 -5.612 1.00 96.50 80 TYR A C 1
ATOM 650 O O . TYR A 1 80 ? 9.707 -9.033 -6.082 1.00 96.50 80 TYR A O 1
ATOM 658 N N . GLN A 1 81 ? 8.602 -7.563 -4.794 1.00 95.88 81 GLN A N 1
ATOM 659 C CA . GLN A 1 81 ? 7.483 -8.465 -4.529 1.00 95.88 81 GLN A CA 1
ATOM 660 C C . GLN A 1 81 ? 6.729 -8.799 -5.817 1.00 95.88 81 GLN A C 1
ATOM 662 O O . GLN A 1 81 ? 6.457 -9.970 -6.057 1.00 95.88 81 GLN A O 1
ATOM 667 N N . ARG A 1 82 ? 6.445 -7.804 -6.669 1.00 96.50 82 ARG A N 1
ATOM 668 C CA . ARG A 1 82 ? 5.763 -8.040 -7.948 1.00 96.50 82 ARG A CA 1
ATOM 669 C C . ARG A 1 82 ? 6.599 -8.896 -8.897 1.00 96.50 82 ARG A C 1
ATOM 671 O O . ARG A 1 82 ? 6.067 -9.817 -9.502 1.00 96.50 82 ARG A O 1
ATOM 678 N N . VAL A 1 83 ? 7.904 -8.634 -8.989 1.00 95.62 83 VAL A N 1
ATOM 679 C CA . VAL A 1 83 ? 8.828 -9.444 -9.802 1.00 95.62 83 VAL A CA 1
ATOM 680 C C . VAL A 1 83 ? 8.850 -10.897 -9.326 1.00 95.62 83 VAL A C 1
ATOM 682 O O . VAL A 1 83 ? 8.774 -11.805 -10.147 1.00 95.62 83 VAL A O 1
ATOM 685 N N . ARG A 1 84 ? 8.895 -11.130 -8.008 1.00 95.06 84 ARG A N 1
ATOM 686 C CA . ARG A 1 84 ? 8.832 -12.483 -7.441 1.00 95.06 84 ARG A CA 1
ATOM 687 C C . ARG A 1 84 ? 7.511 -13.175 -7.772 1.00 95.06 84 ARG A C 1
ATOM 689 O O . ARG A 1 84 ? 7.530 -14.326 -8.176 1.00 95.06 84 ARG A O 1
ATOM 696 N N . GLU A 1 85 ? 6.385 -12.473 -7.659 1.00 92.06 85 GLU A N 1
ATOM 697 C CA . GLU A 1 85 ? 5.071 -13.032 -8.009 1.00 92.06 85 GLU A CA 1
ATOM 698 C C . GLU A 1 85 ? 4.984 -13.471 -9.470 1.00 92.06 85 GLU A C 1
ATOM 700 O O . GLU A 1 85 ? 4.409 -14.519 -9.744 1.00 92.06 85 GLU A O 1
ATOM 705 N N . LEU A 1 86 ? 5.570 -12.697 -10.389 1.00 92.25 86 LEU A N 1
ATOM 706 C CA . LEU A 1 86 ? 5.637 -13.056 -11.808 1.00 92.25 86 LEU A CA 1
ATOM 707 C C . LEU A 1 86 ? 6.517 -14.294 -12.039 1.00 92.25 86 LEU A C 1
ATOM 709 O O . LEU A 1 86 ? 6.159 -15.172 -12.814 1.00 92.25 86 LEU A O 1
ATOM 713 N N . GLN A 1 87 ? 7.646 -14.401 -11.335 1.00 90.94 87 GLN A N 1
ATOM 714 C CA . GLN A 1 87 ? 8.500 -15.592 -11.402 1.00 90.94 87 GLN A CA 1
ATOM 715 C C . GLN A 1 87 ? 7.798 -16.829 -10.835 1.00 90.94 87 GLN A C 1
ATOM 717 O O . GLN A 1 87 ? 7.893 -17.914 -11.407 1.00 90.94 87 GLN A O 1
ATOM 722 N N . ASP A 1 88 ? 7.095 -16.674 -9.715 1.00 89.50 88 ASP A N 1
ATOM 723 C CA . ASP A 1 88 ? 6.367 -17.761 -9.069 1.00 89.50 88 ASP A CA 1
ATOM 724 C C . ASP A 1 88 ? 5.159 -18.206 -9.903 1.00 89.50 88 ASP A C 1
ATOM 726 O O . ASP A 1 88 ? 4.836 -19.392 -9.888 1.00 89.50 88 ASP A O 1
ATOM 730 N N . SER A 1 89 ? 4.509 -17.304 -10.654 1.00 84.62 89 SER A N 1
ATOM 731 C CA . SER A 1 89 ? 3.483 -17.704 -11.625 1.00 84.62 89 SER A CA 1
ATOM 732 C C . SER A 1 89 ? 4.087 -18.503 -12.774 1.00 84.62 89 SER A C 1
ATOM 734 O O . SER A 1 89 ? 3.635 -19.617 -13.011 1.00 84.62 89 SER A O 1
ATOM 736 N N . THR A 1 90 ? 5.172 -18.020 -13.396 1.00 83.50 90 THR A N 1
ATOM 737 C CA . THR A 1 90 ? 5.826 -18.745 -14.499 1.00 83.50 90 THR A CA 1
ATOM 738 C C . THR A 1 90 ? 6.240 -20.157 -14.083 1.00 83.50 90 THR A C 1
ATOM 740 O O . THR A 1 90 ? 6.013 -21.106 -14.825 1.00 83.50 90 THR A O 1
ATOM 743 N N . LYS A 1 91 ? 6.795 -20.320 -12.873 1.00 81.50 91 LYS A N 1
ATOM 744 C CA . LYS A 1 91 ? 7.196 -21.635 -12.345 1.00 81.50 91 LYS A CA 1
ATOM 745 C C . LYS A 1 91 ? 6.023 -22.597 -12.159 1.00 81.50 91 LYS A C 1
ATOM 747 O O . LYS A 1 91 ? 6.187 -23.796 -12.363 1.00 81.50 91 LYS A O 1
ATOM 752 N N . LYS A 1 92 ? 4.861 -22.099 -11.727 1.00 77.06 92 LYS A N 1
ATOM 753 C CA . LYS A 1 92 ? 3.660 -22.932 -11.564 1.00 77.06 92 LYS A CA 1
ATOM 754 C C . LYS A 1 92 ? 3.148 -23.415 -12.910 1.00 77.06 92 LYS A C 1
ATOM 756 O O . LYS A 1 92 ? 2.779 -24.578 -13.019 1.00 77.06 92 LYS A O 1
ATOM 761 N N . ASP A 1 93 ? 3.166 -22.552 -13.919 1.00 75.88 93 ASP A N 1
ATOM 762 C CA . ASP A 1 93 ? 2.716 -22.900 -15.265 1.00 75.88 93 ASP A CA 1
ATOM 763 C C . ASP A 1 93 ? 3.623 -23.976 -15.879 1.00 75.88 93 ASP A C 1
ATOM 765 O O . ASP A 1 93 ? 3.125 -24.988 -16.370 1.00 75.88 93 ASP A O 1
ATOM 769 N N . THR A 1 94 ? 4.949 -23.826 -15.753 1.00 75.81 94 THR A N 1
ATOM 770 C CA . THR A 1 94 ? 5.908 -24.847 -16.211 1.00 75.81 94 THR A CA 1
ATOM 771 C C . THR A 1 94 ? 5.752 -26.159 -15.445 1.00 75.81 94 THR A C 1
ATOM 773 O O . THR A 1 94 ? 5.654 -27.211 -16.059 1.00 75.81 94 THR A O 1
ATOM 776 N N . GLN A 1 95 ? 5.623 -26.103 -14.113 1.00 81.50 95 GLN A N 1
ATOM 777 C CA . GLN A 1 95 ? 5.414 -27.300 -13.291 1.00 81.50 95 GLN A CA 1
ATOM 778 C C . GLN A 1 95 ? 4.109 -28.024 -13.652 1.00 81.50 95 GLN A C 1
ATOM 780 O O . GLN A 1 95 ? 4.047 -29.249 -13.608 1.00 81.50 95 GLN A O 1
ATOM 785 N N . THR A 1 96 ? 3.061 -27.272 -13.992 1.00 77.81 96 THR A N 1
ATOM 786 C CA . THR A 1 96 ? 1.778 -27.835 -14.422 1.00 77.81 96 THR A CA 1
ATOM 787 C C . THR A 1 96 ? 1.927 -28.520 -15.780 1.00 77.81 96 THR A C 1
ATOM 789 O O . THR A 1 96 ? 1.432 -29.630 -15.946 1.00 77.81 96 THR A O 1
ATOM 792 N N . ALA A 1 97 ? 2.650 -27.911 -16.725 1.00 75.69 97 ALA A N 1
ATOM 793 C CA . ALA A 1 97 ? 2.938 -28.516 -18.025 1.00 75.69 97 ALA A CA 1
ATOM 794 C C . ALA A 1 97 ? 3.733 -29.830 -17.897 1.00 75.69 97 ALA A C 1
ATOM 796 O O . ALA A 1 97 ? 3.367 -30.820 -18.526 1.00 75.69 97 ALA A O 1
ATOM 797 N N . ASP A 1 98 ? 4.739 -29.869 -17.018 1.00 78.56 98 ASP A N 1
ATOM 798 C CA . ASP A 1 98 ? 5.531 -31.076 -16.739 1.00 78.56 98 ASP A CA 1
ATOM 799 C C . ASP A 1 98 ? 4.682 -32.211 -16.127 1.00 78.56 98 ASP A C 1
ATOM 801 O O . ASP A 1 98 ? 4.935 -33.389 -16.372 1.00 78.56 98 ASP A O 1
ATOM 805 N N . LEU A 1 99 ? 3.654 -31.875 -15.333 1.00 74.12 99 LEU A N 1
ATOM 806 C CA . LEU A 1 99 ? 2.795 -32.850 -14.648 1.00 74.12 99 LEU A CA 1
ATOM 807 C C . LEU A 1 99 ? 1.788 -33.543 -15.581 1.00 74.12 99 LEU A C 1
ATOM 809 O O . LEU A 1 99 ? 1.356 -34.658 -15.289 1.00 74.12 99 LEU A O 1
ATOM 813 N N . PHE A 1 100 ? 1.397 -32.882 -16.674 1.00 75.56 100 PHE A N 1
ATOM 814 C CA . PHE A 1 100 ? 0.403 -33.384 -17.630 1.00 75.56 100 PHE A CA 1
ATOM 815 C C . PHE A 1 100 ? 1.006 -33.937 -18.930 1.00 75.56 100 PHE A C 1
ATOM 817 O O . PHE A 1 100 ? 0.238 -34.278 -19.823 1.00 75.56 100 PHE A O 1
ATOM 824 N N . GLY A 1 101 ? 2.336 -34.081 -19.007 1.00 64.94 101 GLY A N 1
ATOM 825 C CA . GLY A 1 101 ? 3.039 -34.890 -20.010 1.00 64.94 101 GLY A CA 1
ATOM 826 C C . GLY A 1 101 ? 2.596 -34.655 -21.456 1.00 64.94 101 GLY A C 1
ATOM 827 O O . GLY A 1 101 ? 1.849 -35.464 -22.007 1.00 64.94 101 GLY A O 1
ATOM 828 N N . ALA A 1 102 ? 3.084 -33.571 -22.061 1.00 55.47 102 ALA A N 1
ATOM 829 C CA . ALA A 1 102 ? 3.266 -33.512 -23.512 1.00 55.47 102 ALA A CA 1
ATOM 830 C C . ALA A 1 102 ? 4.563 -34.234 -23.904 1.00 55.47 102 ALA A C 1
ATOM 832 O O . ALA A 1 102 ? 5.542 -34.130 -23.128 1.00 55.47 102 ALA A O 1
#

Sequence (102 aa):
MSGNQKIARERNMTAREAAKKFGKSPRTIRRLVALDRDEYLKRAADKRQKVYDMRMSGCPWDEIAKAVKSTYHSVRSMYYQRVRELQDSTKKDTQTADLFGA